Protein AF-A0A241V5Y3-F1 (afdb_monomer_lite)

pLDDT: mean 70.2, std 15.09, range [31.44, 86.5]

Radius of gyration: 13.8 Å; chains: 1; bounding box: 35×29×36 Å

Foldseek 3Di:
DDPPPPDDDDPLVQFPDKDDDPPAQKIKTFGHDDPPPDPDGDIDIDGDPDVVVSVVVVVVSVVVD

Sequence (65 aa):
MFLQHNEYIININNINYIKSKIGKTQVTVVFEGELTNSDTGYHLSLKFESEEEKDKFLEQIKKIK

Structure (mmCIF, N/CA/C/O backbone):
data_AF-A0A241V5Y3-F1
#
_entry.id   AF-A0A241V5Y3-F1
#
loop_
_atom_site.group_PDB
_atom_site.id
_atom_site.type_symbol
_atom_site.label_atom_id
_atom_site.label_alt_id
_atom_site.label_comp_id
_atom_site.label_asym_id
_atom_site.label_entity_id
_atom_site.label_seq_id
_atom_site.pdbx_PDB_ins_code
_atom_site.Cartn_x
_atom_site.Cartn_y
_atom_site.Cartn_z
_atom_site.occupancy
_atom_site.B_iso_or_equiv
_atom_site.auth_seq_id
_atom_site.auth_comp_id
_atom_site.auth_asym_id
_atom_site.auth_atom_id
_atom_site.pdbx_PDB_model_num
ATOM 1 N N . MET A 1 1 ? 25.458 -0.296 22.131 1.00 34.56 1 MET A N 1
ATOM 2 C CA . MET A 1 1 ? 24.461 -1.032 21.325 1.00 34.56 1 MET A CA 1
ATOM 3 C C . MET A 1 1 ? 23.810 -0.002 20.422 1.00 34.56 1 MET A C 1
ATOM 5 O O . MET A 1 1 ? 23.147 0.884 20.940 1.00 34.56 1 MET A O 1
ATOM 9 N N . PHE A 1 2 ? 24.114 -0.006 19.126 1.00 31.44 2 PHE A N 1
ATOM 10 C CA . PHE A 1 2 ? 23.576 0.989 18.198 1.00 31.44 2 PHE A CA 1
ATOM 11 C C . PHE A 1 2 ? 22.270 0.438 17.622 1.00 31.44 2 PHE A C 1
ATOM 13 O O . PHE A 1 2 ? 22.280 -0.595 16.959 1.00 31.44 2 PHE A O 1
ATOM 20 N N . LEU A 1 3 ? 21.150 1.095 17.925 1.00 36.06 3 LEU A N 1
ATOM 21 C CA . LEU A 1 3 ? 19.897 0.909 17.198 1.00 36.06 3 LEU A CA 1
ATOM 22 C C . LEU A 1 3 ? 20.106 1.524 15.815 1.00 36.06 3 LEU A C 1
ATOM 24 O O . LEU A 1 3 ? 19.996 2.734 15.635 1.00 36.06 3 LEU A O 1
ATOM 28 N N . GLN A 1 4 ? 20.511 0.694 14.861 1.00 39.72 4 GLN A N 1
ATOM 29 C CA . GLN A 1 4 ? 20.564 1.072 13.460 1.00 39.72 4 GLN A CA 1
ATOM 30 C C . GLN A 1 4 ? 19.110 1.231 12.996 1.00 39.72 4 GLN A C 1
ATOM 32 O O . GLN A 1 4 ? 18.399 0.247 12.799 1.00 39.72 4 GLN A O 1
ATOM 37 N N . HIS A 1 5 ? 18.638 2.477 12.900 1.00 46.38 5 HIS A N 1
ATOM 38 C CA . HIS A 1 5 ? 17.446 2.789 12.122 1.00 46.38 5 HIS A CA 1
ATOM 39 C C . HIS A 1 5 ? 17.775 2.415 10.677 1.00 46.38 5 HIS A C 1
ATOM 41 O O . HIS A 1 5 ? 18.495 3.135 9.990 1.00 46.38 5 HIS A O 1
ATOM 47 N N . ASN A 1 6 ? 17.320 1.245 10.233 1.00 52.97 6 ASN A N 1
ATOM 48 C CA . ASN A 1 6 ? 17.357 0.907 8.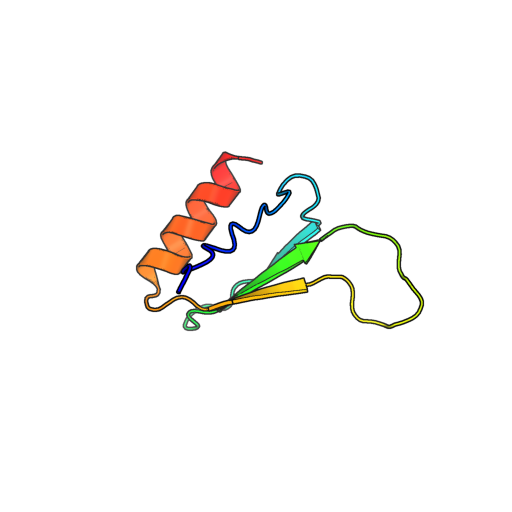819 1.00 52.97 6 ASN A CA 1
ATOM 49 C C . ASN A 1 6 ? 16.327 1.798 8.119 1.00 52.97 6 ASN A C 1
ATOM 51 O O . ASN A 1 6 ? 15.153 1.448 8.018 1.00 52.97 6 ASN A O 1
ATOM 55 N N . GLU A 1 7 ? 16.758 2.979 7.687 1.00 53.06 7 GLU A N 1
ATOM 56 C CA . GLU A 1 7 ? 15.989 3.805 6.767 1.00 53.06 7 GLU A CA 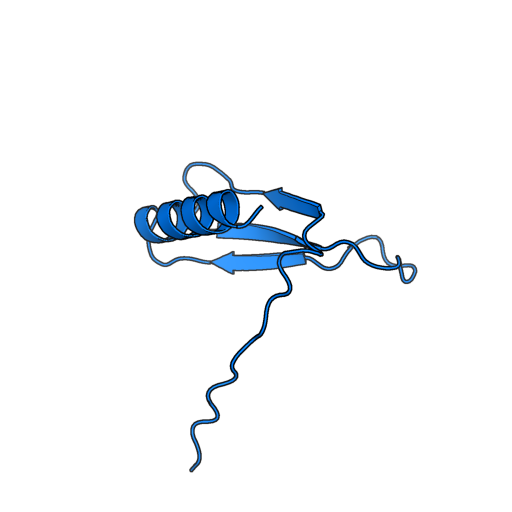1
ATOM 57 C C . GLU A 1 7 ? 15.944 3.091 5.413 1.00 53.06 7 GLU A C 1
ATOM 59 O O . GLU A 1 7 ? 16.967 2.884 4.758 1.00 53.06 7 GLU A O 1
ATOM 64 N N . TYR A 1 8 ? 14.749 2.665 5.004 1.00 59.31 8 TYR A N 1
ATOM 65 C CA . TYR A 1 8 ? 14.525 2.072 3.691 1.00 59.31 8 TYR A CA 1
ATOM 66 C C . TYR A 1 8 ? 14.045 3.162 2.735 1.00 59.31 8 TYR A C 1
ATOM 68 O O . TYR A 1 8 ? 12.951 3.702 2.894 1.00 59.31 8 TYR A O 1
ATOM 76 N N . ILE A 1 9 ? 14.856 3.474 1.723 1.00 60.69 9 ILE A N 1
ATOM 77 C CA . ILE A 1 9 ? 14.462 4.385 0.646 1.00 60.69 9 ILE A CA 1
ATOM 78 C C . ILE A 1 9 ? 13.699 3.572 -0.398 1.00 60.69 9 ILE A C 1
ATOM 80 O O . ILE A 1 9 ? 14.268 2.720 -1.080 1.00 60.69 9 ILE A O 1
ATOM 84 N N . ILE A 1 10 ? 12.402 3.841 -0.534 1.00 63.81 10 ILE A N 1
ATOM 85 C CA . ILE A 1 10 ? 11.569 3.246 -1.580 1.00 63.81 10 ILE A CA 1
ATOM 86 C C . ILE A 1 10 ? 11.524 4.220 -2.756 1.00 63.81 10 ILE A C 1
ATOM 88 O O . ILE A 1 10 ? 10.939 5.298 -2.654 1.00 63.81 10 ILE A O 1
ATOM 92 N N . ASN A 1 11 ? 12.123 3.843 -3.889 1.00 65.38 11 ASN A N 1
ATOM 93 C CA . ASN A 1 11 ? 11.994 4.622 -5.117 1.00 65.38 11 ASN A CA 1
ATOM 94 C C . ASN A 1 11 ? 10.605 4.402 -5.733 1.00 65.38 11 ASN A C 1
ATOM 96 O O . ASN A 1 11 ? 10.360 3.431 -6.449 1.00 65.38 11 ASN A O 1
ATOM 100 N N . ILE A 1 12 ? 9.698 5.328 -5.442 1.00 68.94 12 ILE A N 1
ATOM 101 C CA . ILE A 1 12 ? 8.306 5.305 -5.897 1.00 68.94 12 ILE A CA 1
ATOM 102 C C . ILE A 1 12 ? 8.132 5.510 -7.411 1.00 68.94 12 ILE A C 1
ATOM 104 O O . ILE A 1 12 ? 7.117 5.086 -7.958 1.00 68.94 12 ILE A O 1
ATOM 108 N N . ASN A 1 13 ? 9.116 6.096 -8.106 1.00 69.94 13 ASN A N 1
ATOM 109 C CA . ASN A 1 13 ? 9.063 6.255 -9.567 1.00 69.94 13 ASN A CA 1
ATOM 110 C C . ASN A 1 13 ? 9.157 4.911 -10.286 1.00 69.94 13 ASN A C 1
ATOM 112 O O . ASN A 1 13 ? 8.644 4.763 -11.388 1.00 69.94 13 ASN A O 1
ATOM 116 N N . ASN A 1 14 ? 9.782 3.931 -9.635 1.00 70.25 14 ASN A N 1
ATOM 117 C CA . ASN A 1 14 ? 9.941 2.587 -10.157 1.00 70.25 14 ASN A CA 1
ATOM 118 C C . ASN A 1 14 ? 8.794 1.663 -9.719 1.00 70.25 14 ASN A C 1
ATOM 120 O O . ASN A 1 14 ? 8.937 0.450 -9.766 1.00 70.25 14 ASN A O 1
ATOM 124 N N . ILE A 1 15 ? 7.677 2.201 -9.210 1.00 76.94 15 ILE A N 1
ATOM 125 C CA . ILE A 1 15 ? 6.483 1.411 -8.892 1.00 76.94 15 ILE A CA 1
ATOM 126 C C . ILE A 1 15 ? 5.657 1.232 -10.167 1.00 76.94 15 ILE A C 1
ATOM 128 O O . ILE A 1 15 ? 5.113 2.205 -10.704 1.00 76.94 15 ILE A O 1
ATOM 132 N N . ASN A 1 16 ? 5.497 -0.029 -10.573 1.00 78.19 16 ASN A N 1
ATOM 133 C CA . ASN A 1 16 ? 4.613 -0.433 -11.659 1.00 78.19 16 ASN A CA 1
ATOM 134 C C . ASN A 1 16 ? 3.153 -0.218 -11.237 1.00 78.19 16 ASN A C 1
ATOM 136 O O . ASN A 1 16 ? 2.448 0.646 -11.758 1.00 78.19 16 ASN A O 1
ATOM 140 N N . TYR A 1 17 ? 2.722 -0.953 -10.209 1.00 77.12 17 TYR A N 1
ATOM 141 C CA . TYR A 1 17 ? 1.381 -0.844 -9.652 1.00 77.12 17 TYR A CA 1
ATOM 142 C C . TYR A 1 17 ? 1.348 -1.190 -8.165 1.00 77.12 17 TYR A C 1
ATOM 144 O O . TYR A 1 17 ? 2.224 -1.862 -7.620 1.00 77.12 17 TYR A O 1
ATOM 152 N N . ILE A 1 18 ? 0.285 -0.738 -7.505 1.00 81.44 18 ILE A N 1
ATOM 153 C CA . ILE A 1 18 ? 0.025 -1.001 -6.092 1.00 81.44 18 ILE A CA 1
ATOM 154 C C . ILE A 1 18 ? -1.293 -1.747 -5.983 1.00 81.44 18 ILE A C 1
ATOM 156 O O . ILE A 1 18 ? -2.310 -1.336 -6.540 1.00 81.44 18 ILE A O 1
ATOM 160 N N . LYS A 1 19 ? -1.278 -2.850 -5.243 1.00 82.25 19 LYS A N 1
ATOM 161 C CA . LYS A 1 19 ? -2.437 -3.691 -4.981 1.00 82.25 19 LYS A CA 1
ATOM 162 C C . LYS A 1 19 ? -2.791 -3.621 -3.502 1.00 82.25 19 LYS A C 1
ATOM 164 O O . LYS A 1 19 ? -2.010 -4.015 -2.644 1.00 82.25 19 LYS A O 1
ATOM 169 N N . SER A 1 20 ? -4.002 -3.170 -3.214 1.00 80.50 20 SER A N 1
ATOM 170 C CA . SER A 1 20 ? -4.604 -3.184 -1.879 1.00 80.50 20 SER A CA 1
ATOM 171 C C . SER A 1 20 ? -5.877 -4.032 -1.920 1.00 80.50 20 SER A C 1
ATOM 173 O O . SER A 1 20 ? -6.550 -4.088 -2.952 1.00 80.50 20 SER A O 1
ATOM 175 N N . LYS A 1 21 ? -6.201 -4.731 -0.827 1.00 76.38 21 LYS A N 1
ATOM 176 C CA . LYS A 1 21 ? -7.479 -5.445 -0.673 1.00 76.38 21 LYS A CA 1
ATOM 177 C C . LYS A 1 21 ? -8.332 -4.737 0.376 1.00 76.38 21 LYS A C 1
ATOM 179 O O . LYS A 1 21 ? -7.853 -4.433 1.463 1.00 76.38 21 LYS A O 1
ATOM 184 N N . ILE A 1 22 ? -9.605 -4.525 0.053 1.00 71.94 22 ILE A N 1
ATOM 185 C CA . ILE A 1 22 ? -10.602 -3.962 0.974 1.00 71.94 22 ILE A CA 1
ATOM 186 C C . ILE A 1 22 ? -10.761 -4.913 2.173 1.00 71.94 22 ILE A C 1
ATOM 188 O O . ILE A 1 22 ? -10.822 -6.130 1.982 1.00 71.94 22 ILE A O 1
ATOM 192 N N . GLY A 1 23 ? -10.766 -4.373 3.397 1.00 73.00 23 GLY A N 1
ATOM 193 C CA . GLY A 1 23 ? -10.845 -5.156 4.637 1.00 73.00 23 GLY A CA 1
ATOM 194 C C . GLY A 1 23 ? -9.547 -5.871 5.030 1.00 73.00 23 GLY A C 1
ATOM 195 O O . GLY A 1 23 ? -9.550 -6.712 5.927 1.00 73.00 23 GLY A O 1
ATOM 196 N N . LYS A 1 24 ? -8.424 -5.576 4.360 1.00 78.50 24 LYS A N 1
ATOM 197 C CA . LYS A 1 24 ? -7.087 -5.999 4.793 1.00 78.50 24 LYS A CA 1
ATOM 198 C C . LYS A 1 24 ? -6.216 -4.778 5.040 1.00 78.50 24 LYS A C 1
ATOM 200 O O . LYS A 1 24 ? -6.153 -3.876 4.212 1.00 78.50 24 LYS A O 1
ATOM 205 N N . THR A 1 25 ? -5.447 -4.809 6.121 1.00 83.50 25 THR A N 1
ATOM 206 C CA . THR A 1 25 ? -4.430 -3.793 6.419 1.00 83.50 25 THR A CA 1
ATOM 207 C C . THR A 1 25 ? -3.119 -4.041 5.664 1.00 83.50 25 THR A C 1
ATOM 209 O O . THR A 1 25 ? -2.060 -3.625 6.106 1.00 83.50 25 THR A O 1
ATOM 212 N N . GLN A 1 26 ? -3.147 -4.746 4.530 1.00 83.19 26 GLN A N 1
ATOM 213 C CA . GLN A 1 26 ? -1.949 -5.086 3.761 1.00 83.19 26 GLN A CA 1
ATOM 214 C C . GLN A 1 26 ? -2.004 -4.459 2.368 1.00 83.19 26 GLN A C 1
ATOM 216 O O . GLN A 1 26 ? -3.002 -4.597 1.656 1.00 83.19 26 GLN A O 1
ATOM 221 N N . VAL A 1 27 ? -0.899 -3.835 1.969 1.00 84.25 27 VAL A N 1
ATOM 222 C CA . VAL A 1 27 ? -0.666 -3.276 0.636 1.00 84.25 27 VAL A CA 1
ATOM 223 C C . VAL A 1 27 ? 0.519 -3.991 0.010 1.00 84.25 27 VAL A C 1
ATOM 225 O O . VAL A 1 27 ? 1.559 -4.151 0.638 1.00 84.25 27 VAL A O 1
ATOM 228 N N . THR A 1 28 ? 0.376 -4.409 -1.238 1.00 84.06 28 THR A N 1
ATOM 229 C CA . THR A 1 28 ? 1.462 -4.964 -2.041 1.00 84.06 28 THR A CA 1
ATOM 230 C C . THR A 1 28 ? 1.865 -3.939 -3.091 1.00 84.06 28 THR A C 1
ATOM 232 O O . THR A 1 28 ? 1.061 -3.570 -3.942 1.00 84.06 28 THR A O 1
ATOM 235 N N . VAL A 1 29 ? 3.106 -3.479 -3.034 1.00 82.62 29 VAL A N 1
ATOM 236 C CA . VAL A 1 29 ? 3.715 -2.577 -4.013 1.00 82.62 29 VAL A CA 1
ATOM 237 C C . VAL A 1 29 ? 4.547 -3.419 -4.969 1.00 82.62 29 VAL A C 1
ATOM 239 O O . VAL A 1 29 ? 5.367 -4.203 -4.504 1.00 82.62 29 VAL A O 1
ATOM 242 N N . VAL A 1 30 ? 4.339 -3.283 -6.276 1.00 79.94 30 VAL A N 1
ATOM 243 C CA . VAL A 1 30 ? 5.087 -4.013 -7.308 1.00 79.94 30 VAL A CA 1
ATOM 244 C C . VAL A 1 30 ? 5.966 -3.028 -8.066 1.00 79.94 30 VAL A C 1
ATOM 246 O O . VAL A 1 30 ? 5.463 -2.030 -8.581 1.00 79.94 30 VAL A O 1
ATOM 249 N N . PHE A 1 31 ? 7.268 -3.299 -8.124 1.00 78.31 31 PHE A N 1
ATOM 250 C CA . PHE A 1 31 ? 8.250 -2.438 -8.781 1.00 78.31 31 PHE A CA 1
ATOM 251 C C . PHE A 1 31 ? 8.537 -2.893 -10.219 1.00 78.31 31 PHE A C 1
ATOM 253 O O . PHE A 1 31 ? 8.452 -4.080 -10.531 1.00 78.31 31 PHE A O 1
ATOM 260 N N . GLU A 1 32 ? 8.878 -1.946 -11.091 1.00 70.44 32 GLU A N 1
ATOM 261 C CA . GLU A 1 32 ? 9.448 -2.196 -12.414 1.00 70.44 32 GLU A CA 1
ATOM 262 C C . GLU A 1 32 ? 10.941 -2.549 -12.274 1.00 70.44 32 GLU A C 1
ATOM 264 O O . GLU A 1 32 ? 11.695 -1.897 -11.554 1.00 70.44 32 GLU A O 1
ATOM 269 N N . GLY A 1 33 ? 11.383 -3.633 -12.910 1.00 62.16 33 GLY A N 1
ATOM 270 C CA . GLY A 1 33 ? 12.769 -4.105 -12.835 1.00 62.16 33 GLY A CA 1
ATOM 271 C C . GLY A 1 33 ? 12.968 -5.421 -13.584 1.00 62.16 33 GLY A C 1
ATOM 272 O O . GLY A 1 33 ? 12.018 -6.191 -13.732 1.00 62.16 33 GLY A O 1
ATOM 273 N N . GLU A 1 34 ? 14.187 -5.656 -14.086 1.00 45.72 34 GLU A N 1
ATOM 274 C CA . GLU A 1 34 ? 14.529 -6.810 -14.930 1.00 45.72 34 GLU A CA 1
ATOM 275 C C . GLU A 1 34 ? 14.167 -8.151 -14.272 1.00 45.72 34 GLU A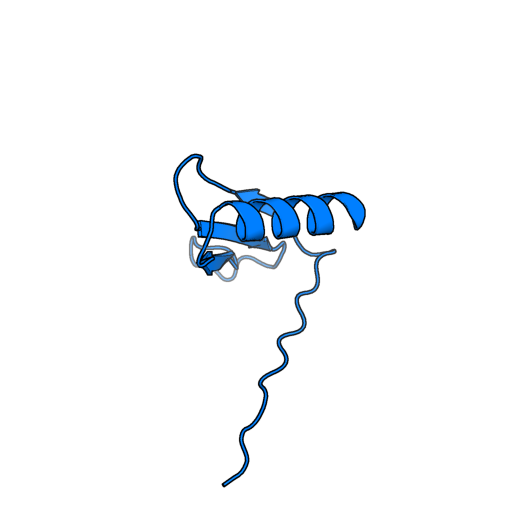 C 1
ATOM 277 O O . GLU A 1 34 ? 14.609 -8.484 -13.169 1.00 45.72 34 GLU A O 1
ATOM 282 N N . LEU A 1 35 ? 13.360 -8.927 -15.001 1.00 53.84 35 LEU A N 1
ATOM 283 C CA . LEU A 1 35 ? 12.983 -10.306 -14.711 1.00 53.84 35 LEU A CA 1
ATOM 284 C C . LEU A 1 35 ? 14.230 -11.195 -14.705 1.00 53.84 35 LEU A C 1
ATOM 286 O O . LEU A 1 35 ? 14.621 -11.753 -15.729 1.00 53.84 35 LEU A O 1
ATOM 290 N N . THR A 1 36 ? 14.839 -11.391 -13.541 1.00 50.47 36 THR A N 1
ATOM 291 C CA . THR A 1 36 ? 15.817 -12.466 -13.359 1.00 50.47 36 THR A CA 1
ATOM 292 C C . THR A 1 36 ? 15.081 -13.788 -13.138 1.00 50.47 36 THR A C 1
ATOM 294 O O . THR A 1 36 ? 14.980 -14.274 -12.023 1.00 50.47 36 THR A O 1
ATOM 297 N N . ASN A 1 37 ? 14.523 -14.359 -14.215 1.00 47.84 37 ASN A N 1
ATOM 298 C CA . ASN A 1 37 ? 14.137 -15.778 -14.361 1.00 47.84 37 ASN A CA 1
ATOM 299 C C . ASN A 1 37 ? 13.478 -16.470 -13.146 1.00 47.84 37 ASN A C 1
ATOM 301 O O . ASN A 1 37 ? 13.689 -17.653 -12.882 1.00 47.84 37 ASN A O 1
ATOM 305 N N . SER A 1 38 ? 12.660 -15.746 -12.397 1.00 48.59 38 SER A N 1
ATOM 306 C CA . SER A 1 38 ? 11.801 -16.276 -11.348 1.00 48.59 38 SER A CA 1
ATOM 307 C C . SER A 1 38 ? 10.543 -15.432 -11.371 1.00 48.59 38 SER A C 1
ATOM 309 O O . SER A 1 38 ? 10.610 -14.208 -11.332 1.00 48.59 38 SER A O 1
ATOM 311 N N . ASP A 1 39 ? 9.408 -16.107 -11.499 1.00 49.03 39 ASP A N 1
ATOM 312 C CA . ASP A 1 39 ? 8.057 -15.621 -11.824 1.00 49.03 39 ASP A CA 1
ATOM 313 C C . ASP A 1 39 ? 7.453 -14.610 -10.814 1.00 49.03 39 ASP A C 1
ATOM 315 O O . ASP A 1 39 ? 6.257 -14.341 -10.778 1.00 49.03 39 ASP A O 1
ATOM 319 N N . THR A 1 40 ? 8.284 -14.029 -9.956 1.00 52.09 40 THR A N 1
ATOM 320 C CA . THR A 1 40 ? 7.939 -13.088 -8.898 1.00 52.09 40 THR A CA 1
ATOM 321 C C . THR A 1 40 ? 8.783 -11.834 -9.064 1.00 52.09 40 THR A C 1
ATOM 323 O O . THR A 1 40 ? 9.899 -11.759 -8.555 1.00 52.09 40 THR A O 1
ATOM 326 N N . GLY A 1 41 ? 8.242 -10.829 -9.757 1.00 57.81 41 GLY A N 1
ATOM 327 C CA . GLY A 1 41 ? 8.811 -9.480 -9.746 1.00 57.81 41 GLY A CA 1
ATOM 328 C C . GLY A 1 41 ? 8.996 -8.952 -8.316 1.00 57.81 41 GLY A C 1
ATOM 329 O O . GLY A 1 41 ? 8.358 -9.437 -7.371 1.00 57.81 41 GLY A O 1
ATOM 330 N N . TYR A 1 42 ? 9.865 -7.952 -8.151 1.00 69.75 42 TYR A N 1
ATOM 331 C CA . TYR A 1 42 ? 10.097 -7.310 -6.858 1.00 69.75 42 TYR A CA 1
ATOM 332 C C . TYR A 1 42 ? 8.784 -6.733 -6.328 1.00 69.75 42 TYR A C 1
ATOM 334 O O . TYR A 1 42 ? 8.235 -5.778 -6.881 1.00 69.75 42 TYR A O 1
ATOM 342 N N . HIS A 1 43 ? 8.272 -7.328 -5.254 1.00 74.88 43 HIS A N 1
ATOM 343 C CA . HIS A 1 43 ? 7.067 -6.864 -4.592 1.00 74.88 43 HIS A CA 1
ATOM 344 C C . HIS A 1 43 ? 7.321 -6.682 -3.099 1.00 74.88 43 HIS A C 1
ATOM 346 O O . HIS A 1 43 ? 7.859 -7.558 -2.425 1.00 74.88 43 HIS A O 1
ATOM 352 N N . LEU A 1 44 ? 6.916 -5.532 -2.574 1.00 77.25 44 LEU A N 1
ATOM 353 C CA . LEU A 1 44 ? 6.979 -5.213 -1.157 1.00 77.25 44 LEU A CA 1
ATOM 354 C C . LEU A 1 44 ? 5.579 -5.327 -0.568 1.00 77.25 44 LEU A C 1
ATOM 356 O O . LEU A 1 44 ? 4.655 -4.644 -1.006 1.00 77.25 44 LEU A O 1
ATOM 360 N N . SER A 1 45 ? 5.419 -6.187 0.434 1.00 81.62 45 SER A N 1
ATOM 361 C CA . SER A 1 45 ? 4.187 -6.257 1.217 1.00 81.62 45 SER A CA 1
ATOM 362 C C . SER A 1 45 ? 4.323 -5.410 2.475 1.00 81.62 45 SER A C 1
ATOM 364 O O . SER A 1 45 ? 5.049 -5.771 3.395 1.00 81.62 45 SER A O 1
ATOM 366 N N . LEU A 1 46 ? 3.596 -4.301 2.518 1.00 81.62 46 LEU A N 1
ATOM 367 C CA . LEU A 1 46 ? 3.470 -3.429 3.676 1.00 81.62 46 LEU A CA 1
ATOM 368 C C . LEU A 1 46 ? 2.234 -3.845 4.470 1.00 81.62 46 LEU A C 1
ATOM 370 O O . LEU A 1 46 ? 1.134 -3.909 3.919 1.00 81.62 46 LEU A O 1
ATOM 374 N N . LYS A 1 47 ? 2.408 -4.145 5.757 1.00 85.69 47 LYS A N 1
ATOM 375 C CA . LYS A 1 47 ? 1.309 -4.416 6.684 1.00 85.69 47 LYS A CA 1
ATOM 376 C C . LYS A 1 47 ? 1.175 -3.228 7.630 1.00 85.69 47 LYS A C 1
ATOM 378 O O . LYS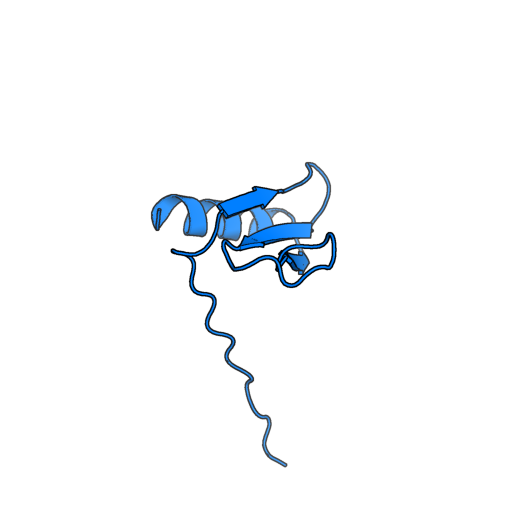 A 1 47 ? 2.144 -2.849 8.273 1.00 85.69 47 LYS A O 1
ATOM 383 N N . PHE A 1 48 ? -0.023 -2.679 7.695 1.00 84.31 48 PHE A N 1
ATOM 384 C CA . PHE A 1 48 ? -0.404 -1.557 8.537 1.00 84.31 48 PHE A CA 1
ATOM 385 C C . PHE A 1 48 ? -1.132 -2.072 9.779 1.00 84.31 48 PHE A C 1
ATOM 387 O O . PHE A 1 48 ? -1.752 -3.145 9.756 1.00 84.31 48 PHE A O 1
ATOM 394 N N . GLU A 1 49 ? -1.060 -1.306 10.862 1.00 85.12 49 GLU A N 1
ATOM 395 C CA . GLU A 1 49 ? -1.769 -1.620 12.103 1.00 85.12 49 GLU A CA 1
ATOM 396 C C . GLU A 1 49 ? -3.260 -1.288 11.984 1.00 85.12 49 GLU A C 1
ATOM 398 O O . GLU A 1 49 ? -4.098 -2.023 12.502 1.00 85.12 49 GLU A O 1
ATOM 403 N N . SER A 1 50 ? -3.598 -0.244 11.219 1.00 85.62 50 SER A N 1
ATOM 404 C CA . SER A 1 50 ? -4.974 0.217 11.003 1.00 85.62 50 SER A CA 1
ATOM 405 C C . SER A 1 50 ? -5.296 0.456 9.526 1.00 85.62 50 SER A C 1
ATOM 407 O O . SER A 1 50 ? -4.422 0.781 8.719 1.00 85.62 50 SER A O 1
ATOM 409 N N . GLU A 1 51 ? -6.578 0.347 9.158 1.00 83.19 51 GLU A N 1
ATOM 410 C CA . GLU A 1 51 ? -7.028 0.712 7.806 1.00 83.19 51 GLU A CA 1
ATOM 411 C C . GLU A 1 51 ? -6.858 2.207 7.515 1.00 83.19 51 GLU A C 1
ATOM 413 O O . GLU A 1 51 ? -6.542 2.559 6.386 1.00 83.19 51 GLU A O 1
ATOM 418 N N . GLU A 1 52 ? -6.976 3.075 8.523 1.00 85.50 52 GLU A N 1
ATOM 419 C CA . GLU A 1 52 ? -6.767 4.517 8.349 1.00 85.50 52 GLU A CA 1
ATOM 420 C C . GLU A 1 52 ? -5.324 4.853 7.932 1.00 85.50 52 GLU A C 1
ATOM 422 O O . GLU A 1 52 ? -5.107 5.690 7.057 1.00 85.50 52 GLU A O 1
ATOM 427 N N . GLU A 1 53 ? -4.322 4.17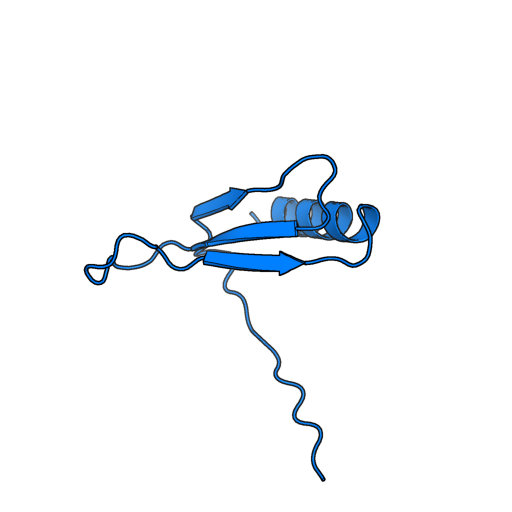9 8.506 1.00 84.00 53 GLU A N 1
ATOM 428 C CA . GLU A 1 53 ? -2.916 4.372 8.125 1.00 84.00 53 GLU A CA 1
ATOM 429 C C . GLU A 1 53 ? -2.627 3.857 6.718 1.00 84.00 53 GLU A C 1
ATOM 431 O O . GLU A 1 53 ? -1.929 4.511 5.941 1.00 84.00 53 GLU A O 1
ATOM 436 N N . LYS A 1 54 ? -3.215 2.708 6.371 1.00 85.88 54 LYS A N 1
ATOM 437 C CA . LYS A 1 54 ? -3.181 2.157 5.015 1.00 85.88 54 LYS A CA 1
ATOM 438 C C . LYS A 1 54 ? -3.760 3.159 4.011 1.00 85.88 54 LYS A C 1
ATOM 440 O O . LYS A 1 54 ? -3.149 3.394 2.971 1.00 85.88 54 LYS A O 1
ATOM 445 N N . ASP A 1 55 ? -4.915 3.751 4.306 1.00 85.31 55 ASP A N 1
ATOM 446 C CA . ASP A 1 55 ? -5.556 4.733 3.428 1.00 85.31 55 ASP A CA 1
ATOM 447 C C . ASP A 1 55 ? -4.734 6.022 3.312 1.00 85.31 55 ASP A C 1
ATOM 449 O O . ASP A 1 55 ? -4.453 6.453 2.193 1.00 85.31 55 ASP A O 1
ATOM 453 N N . LYS A 1 56 ? -4.217 6.567 4.424 1.00 86.50 56 LYS A N 1
ATOM 454 C CA . LYS A 1 56 ? -3.287 7.713 4.399 1.00 86.50 56 LYS A CA 1
ATOM 455 C C . LYS A 1 56 ? -2.053 7.424 3.545 1.00 86.50 56 LYS A C 1
ATOM 457 O O . LYS A 1 56 ? -1.651 8.274 2.753 1.00 86.50 56 LYS A O 1
ATOM 462 N N . PHE A 1 57 ? -1.466 6.234 3.666 1.00 83.75 57 PHE A N 1
ATOM 463 C CA . PHE A 1 57 ? -0.334 5.823 2.837 1.00 83.75 57 PHE A CA 1
ATOM 464 C C . PHE A 1 57 ? -0.704 5.791 1.348 1.00 83.75 57 PHE A C 1
ATOM 466 O O . PHE A 1 57 ? 0.006 6.364 0.523 1.00 83.75 57 PHE A O 1
ATOM 473 N N . LEU A 1 58 ? -1.834 5.172 0.991 1.00 82.19 58 LEU A N 1
ATOM 474 C CA . LEU A 1 58 ? -2.301 5.113 -0.397 1.00 82.19 58 LEU A CA 1
ATOM 475 C C . LEU A 1 58 ? -2.583 6.508 -0.972 1.00 82.19 58 LEU A C 1
ATOM 477 O O . LEU A 1 58 ? -2.259 6.762 -2.132 1.00 82.19 58 LEU A O 1
ATOM 481 N N . GLU A 1 59 ? -3.147 7.420 -0.179 1.00 85.12 59 GLU A N 1
ATOM 482 C CA . GLU A 1 59 ? -3.361 8.812 -0.581 1.00 85.12 59 GLU A CA 1
ATOM 483 C C . GLU A 1 59 ? -2.054 9.579 -0.792 1.00 85.12 59 GLU A C 1
ATOM 485 O O . GLU A 1 59 ? -1.937 10.331 -1.757 1.00 85.12 59 GLU A O 1
ATOM 490 N N . GLN A 1 60 ? -1.060 9.387 0.079 1.00 82.25 60 GLN A N 1
ATOM 491 C CA . GLN A 1 60 ? 0.258 10.007 -0.073 1.00 82.25 60 GLN A CA 1
ATOM 492 C C . GLN A 1 60 ? 0.938 9.524 -1.355 1.00 82.25 60 GLN A C 1
ATOM 494 O O . GLN A 1 60 ? 1.398 10.343 -2.144 1.00 82.25 60 GLN A O 1
ATOM 499 N N . ILE A 1 61 ? 0.926 8.217 -1.628 1.00 77.00 61 ILE A N 1
ATOM 500 C CA . ILE A 1 61 ? 1.525 7.673 -2.851 1.00 77.00 61 ILE A CA 1
ATOM 501 C C . ILE A 1 61 ? 0.815 8.186 -4.114 1.00 77.00 61 ILE A C 1
ATOM 503 O O . ILE A 1 61 ? 1.485 8.538 -5.082 1.00 77.00 61 ILE A O 1
ATOM 507 N N . LYS A 1 62 ? -0.521 8.303 -4.095 1.00 75.88 62 LYS A N 1
ATOM 508 C CA . LYS A 1 62 ? -1.295 8.903 -5.199 1.00 75.88 62 LYS A CA 1
ATOM 509 C C . LYS A 1 62 ? -0.978 10.376 -5.459 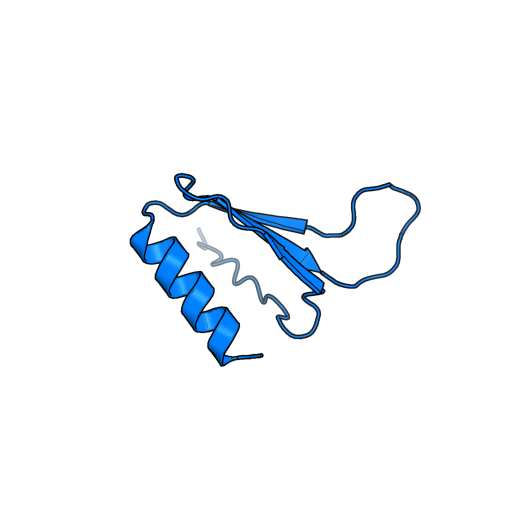1.00 75.88 62 LYS A C 1
ATOM 511 O O . LYS A 1 62 ? -1.274 10.851 -6.541 1.00 75.88 62 LYS A O 1
ATOM 516 N N . LYS A 1 63 ? -0.477 11.122 -4.471 1.00 74.12 63 LYS A N 1
ATOM 517 C CA . LYS A 1 63 ? -0.133 12.544 -4.643 1.00 74.12 63 LYS A CA 1
ATOM 518 C C . LYS A 1 63 ? 1.245 12.751 -5.259 1.00 74.12 63 LYS A C 1
ATOM 520 O O . LYS A 1 63 ? 1.511 13.837 -5.761 1.00 74.12 63 LYS A O 1
ATOM 525 N N . ILE A 1 64 ? 2.126 11.756 -5.163 1.00 68.12 64 ILE A N 1
ATOM 526 C CA . ILE A 1 64 ? 3.511 11.885 -5.624 1.00 68.12 64 ILE A CA 1
ATOM 527 C C . ILE A 1 64 ? 3.675 11.436 -7.091 1.00 68.12 64 ILE A C 1
ATOM 529 O O . ILE A 1 64 ? 4.636 11.847 -7.737 1.00 68.12 64 ILE A O 1
ATOM 533 N N . LYS A 1 65 ? 2.746 10.633 -7.624 1.00 55.41 65 LYS A N 1
ATOM 534 C CA . LYS A 1 65 ? 2.689 10.202 -9.032 1.00 55.41 65 LYS A CA 1
ATOM 535 C C . LYS A 1 65 ? 1.479 10.827 -9.717 1.00 55.41 65 LYS A C 1
ATOM 537 O O . LYS A 1 65 ? 1.634 11.281 -10.870 1.00 55.41 65 LYS A O 1
#

Secondary structure (DSSP, 8-state):
-----------GGGEEEEEE-TT-SEEEEEE-----SSS---EEEEE-SSHHHHHHHHHHHHHH-